Protein AF-W1WKA2-F1 (afdb_monomer_lite)

Secondary structure (DSSP, 8-state):
-EE-TT-HHHHHHHHHHHHH-TT---EE-SSPSP--HHHHHHHHHHHHHHHHHHHT---SEEEE--TT----TTHHHHHHHHTTT-SEEEPP--PPP--TT-HHHHHHHHHHHHIIIIIHHHHHHHHS-----SSSEEEEHHHHHHHHHHTTT-SS-TT-S-TTT--

Foldseek 3Di:
DEDEPPCVPVVVVLVVVCVVDVPRDYFYQPHGDDFAPLSRVLSVVVVQVVVCVVVVHDDFKDAFADPPDDDDPCLVVVCVVCSVPDQKDAAQDADDDDPPVPVVVVVVRVVSCCCRVPVQVVCCVPPVDGQFPRHSMMGGPVLQVVQCVVVVRRNFDSPDPCSRGVD

Organism: NCBI:txid1403943

InterPro domains:
  IPR001173 Glycosyltransferase 2-like [PF13632] (62-167)

Sequence (167 aa):
VGTYPNDPDTQRDVDEVCARFPNVHKVVCARPGPTSKADCLNNVLDAITQFERSANFAFAGFILHDAEDVISPMELRLFNYLVERKDLIQIPVYPFEREWTHFTSMTYIDEFSELHGKDVPVREALAGQVPSAGVGTCFSRRAVTALLADGDGIAFDVQSLTEDYDI

Radius of gyration: 17.16 Å; chains: 1; bounding box: 36×45×46 Å

Structure (mmCIF, N/CA/C/O backbone):
data_AF-W1WKA2-F1
#
_entry.id   AF-W1WKA2-F1
#
loop_
_atom_site.group_PDB
_atom_site.id
_atom_site.type_symbol
_atom_site.label_atom_id
_atom_site.label_alt_id
_atom_site.label_comp_id
_atom_site.label_asym_id
_atom_site.label_entity_id
_atom_site.label_seq_id
_atom_site.pdbx_PDB_ins_code
_atom_site.Cartn_x
_atom_site.Cartn_y
_atom_site.Cartn_z
_atom_site.occupancy
_atom_site.B_iso_or_equiv
_atom_site.auth_seq_id
_atom_site.auth_comp_id
_atom_site.auth_asym_id
_atom_site.auth_atom_id
_atom_site.pdbx_PDB_model_num
ATOM 1 N N . VAL A 1 1 ? 0.358 9.225 0.028 1.00 93.25 1 VAL A N 1
ATOM 2 C CA . VAL A 1 1 ? 1.586 8.806 -0.687 1.00 93.25 1 VAL A CA 1
ATOM 3 C C . VAL A 1 1 ? 2.768 9.006 0.239 1.00 93.25 1 VAL A C 1
ATOM 5 O O . VAL A 1 1 ? 2.964 10.128 0.699 1.00 93.25 1 VAL A O 1
ATOM 8 N N . GLY A 1 2 ? 3.483 7.932 0.576 1.00 94.12 2 GLY A N 1
ATOM 9 C CA . GLY A 1 2 ? 4.690 8.000 1.402 1.00 94.12 2 GLY A CA 1
ATOM 10 C C . GLY A 1 2 ? 5.901 8.437 0.577 1.00 94.12 2 GLY A C 1
ATOM 11 O O . GLY A 1 2 ? 6.033 8.050 -0.578 1.00 94.12 2 GLY A O 1
ATOM 12 N N . THR A 1 3 ? 6.760 9.273 1.152 1.00 94.50 3 THR A N 1
ATOM 13 C CA . THR A 1 3 ? 7.985 9.788 0.518 1.00 94.50 3 THR A CA 1
ATOM 14 C C . THR A 1 3 ? 9.125 9.815 1.527 1.00 94.50 3 THR A C 1
ATOM 16 O O . THR A 1 3 ? 8.883 9.981 2.725 1.00 94.50 3 THR A O 1
ATOM 19 N N . TYR A 1 4 ? 10.369 9.669 1.069 1.00 94.25 4 TYR A N 1
ATOM 20 C CA . TYR A 1 4 ? 11.541 9.767 1.941 1.00 94.25 4 TYR A CA 1
ATOM 21 C C . TYR A 1 4 ? 12.094 11.199 1.990 1.00 94.25 4 TYR A C 1
ATOM 23 O O . TYR A 1 4 ? 12.147 11.877 0.961 1.00 94.25 4 TYR A O 1
ATOM 31 N N . PRO A 1 5 ? 12.574 11.671 3.155 1.00 93.25 5 PRO A N 1
ATOM 32 C CA . PRO A 1 5 ? 13.066 13.039 3.308 1.00 93.25 5 PRO A CA 1
ATOM 33 C C . PRO A 1 5 ? 14.349 13.316 2.507 1.00 93.25 5 PRO A C 1
ATOM 35 O O . PRO A 1 5 ? 14.604 14.461 2.145 1.00 93.25 5 PRO A O 1
ATOM 38 N N . ASN A 1 6 ? 15.147 12.286 2.211 1.00 93.81 6 ASN A N 1
ATOM 39 C CA . ASN A 1 6 ? 16.369 12.366 1.403 1.00 93.81 6 ASN A CA 1
ATOM 40 C C . ASN A 1 6 ? 16.147 12.114 -0.099 1.00 93.81 6 ASN A C 1
ATOM 42 O O . ASN A 1 6 ? 17.129 12.046 -0.834 1.00 93.81 6 ASN A O 1
ATOM 46 N N . ASP A 1 7 ? 14.895 11.993 -0.547 1.00 94.19 7 ASP A N 1
ATOM 47 C CA . ASP A 1 7 ? 14.531 11.892 -1.962 1.00 94.19 7 ASP A CA 1
ATOM 48 C C . ASP A 1 7 ? 13.753 13.150 -2.400 1.00 94.19 7 ASP A C 1
ATOM 50 O O . ASP A 1 7 ? 12.518 13.191 -2.334 1.00 94.19 7 ASP A O 1
ATOM 54 N N . PRO A 1 8 ? 14.461 14.233 -2.773 1.00 94.75 8 PRO A N 1
ATOM 55 C CA . PRO A 1 8 ? 13.827 15.490 -3.160 1.00 94.75 8 PRO A CA 1
ATOM 56 C C . PRO A 1 8 ? 13.108 15.404 -4.511 1.00 94.75 8 PRO A C 1
ATOM 58 O O . PRO A 1 8 ? 12.217 16.215 -4.765 1.00 94.75 8 PRO A O 1
ATOM 61 N N . ASP A 1 9 ? 13.481 14.454 -5.371 1.00 95.81 9 ASP A N 1
ATOM 62 C CA . ASP A 1 9 ? 12.871 14.294 -6.687 1.00 95.81 9 ASP A CA 1
ATOM 63 C C . ASP A 1 9 ? 11.481 13.674 -6.555 1.00 95.81 9 ASP A C 1
ATOM 65 O O . ASP A 1 9 ? 10.507 14.294 -6.982 1.00 95.81 9 ASP A O 1
ATOM 69 N N . THR A 1 10 ? 11.356 12.559 -5.828 1.00 93.88 10 THR A N 1
ATOM 70 C CA . THR A 1 10 ? 10.046 11.956 -5.533 1.00 93.88 10 THR A CA 1
ATOM 71 C C . THR A 1 10 ? 9.143 12.917 -4.760 1.00 93.88 10 THR A C 1
ATOM 73 O O . THR A 1 10 ? 7.944 13.002 -5.019 1.00 93.88 10 THR A O 1
ATOM 76 N N . GLN A 1 11 ? 9.690 13.691 -3.815 1.00 95.81 11 GLN A N 1
ATOM 77 C CA . GLN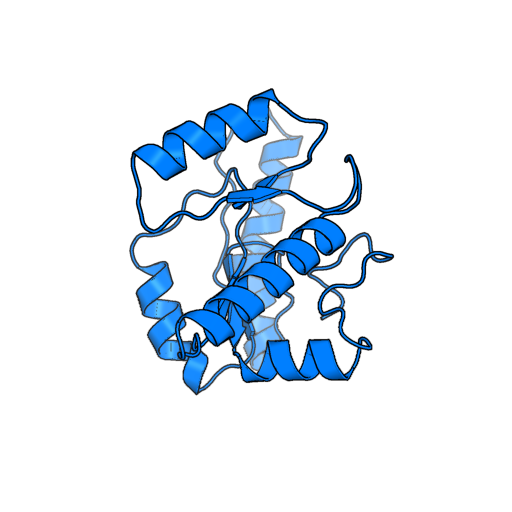 A 1 11 ? 8.889 14.677 -3.085 1.00 95.81 11 GLN A CA 1
ATOM 78 C C . GLN A 1 11 ? 8.295 15.751 -3.997 1.00 95.81 11 GLN A C 1
ATOM 80 O O . GLN A 1 11 ? 7.128 16.099 -3.815 1.00 95.81 11 GLN A O 1
ATOM 85 N N . ARG A 1 12 ? 9.075 16.254 -4.961 1.00 97.00 12 ARG A N 1
ATOM 86 C CA . ARG A 1 12 ? 8.615 17.252 -5.931 1.00 97.00 12 ARG A CA 1
ATOM 87 C C . ARG A 1 12 ? 7.512 16.685 -6.822 1.00 97.00 12 ARG A C 1
ATOM 89 O O . ARG A 1 12 ? 6.489 17.343 -6.987 1.00 97.00 12 ARG A O 1
ATOM 96 N N . ASP A 1 13 ? 7.681 15.465 -7.322 1.00 96.12 13 ASP A N 1
ATOM 97 C CA . ASP A 1 13 ? 6.677 14.816 -8.170 1.00 96.12 13 ASP A CA 1
ATOM 98 C C . ASP A 1 13 ? 5.349 14.632 -7.412 1.00 96.12 13 ASP A C 1
ATOM 100 O O . ASP A 1 13 ? 4.271 14.930 -7.931 1.00 96.12 13 ASP A O 1
ATOM 104 N N . VAL A 1 14 ? 5.407 14.227 -6.137 1.00 96.00 14 VAL A N 1
ATOM 105 C CA . VAL A 1 14 ? 4.204 14.105 -5.297 1.00 96.00 14 VAL A CA 1
ATOM 106 C C . VAL A 1 14 ? 3.587 15.472 -4.973 1.00 96.00 14 VAL A C 1
ATOM 108 O O . VAL A 1 14 ? 2.361 15.581 -4.929 1.00 96.00 14 VAL A O 1
ATOM 111 N N . ASP A 1 15 ? 4.388 16.528 -4.795 1.00 97.00 15 ASP A N 1
ATOM 112 C CA . ASP A 1 15 ? 3.878 17.890 -4.582 1.00 97.00 15 ASP A CA 1
ATOM 113 C C . ASP A 1 15 ? 3.075 18.404 -5.785 1.00 97.00 15 ASP A C 1
ATOM 115 O O . ASP A 1 15 ? 2.008 19.001 -5.608 1.00 97.00 15 ASP A O 1
ATOM 119 N N . GLU A 1 16 ? 3.529 18.123 -7.008 1.00 97.12 16 GLU A N 1
ATOM 120 C CA . GLU A 1 16 ? 2.793 18.459 -8.232 1.00 97.12 16 GLU A CA 1
ATOM 121 C C . GLU A 1 16 ? 1.443 17.728 -8.305 1.00 97.12 16 GLU A C 1
ATOM 123 O O . GLU A 1 16 ? 0.417 18.322 -8.658 1.00 97.12 16 GLU A O 1
ATOM 128 N N . VAL A 1 17 ? 1.413 16.450 -7.913 1.00 95.94 17 VAL A N 1
ATOM 129 C CA . VAL A 1 17 ? 0.176 15.656 -7.848 1.00 95.94 17 VAL A CA 1
ATOM 130 C C . VAL A 1 17 ? -0.775 16.212 -6.785 1.00 95.94 17 VAL A C 1
ATOM 132 O O . VAL A 1 17 ? -1.958 16.398 -7.074 1.00 95.94 17 VAL A O 1
ATOM 135 N N . CYS A 1 18 ? -0.280 16.540 -5.588 1.00 96.62 18 CYS A N 1
ATOM 136 C CA . CYS A 1 18 ? -1.070 17.153 -4.516 1.00 96.62 18 CYS A CA 1
ATOM 137 C C . CYS A 1 18 ? -1.660 18.513 -4.922 1.00 96.62 18 CYS A C 1
ATOM 139 O O . CYS A 1 18 ? -2.797 18.821 -4.565 1.00 96.62 18 CYS A O 1
ATOM 141 N N . ALA A 1 19 ? -0.929 19.318 -5.701 1.00 96.75 19 ALA A N 1
ATOM 142 C CA . ALA A 1 19 ? -1.430 20.596 -6.209 1.00 96.75 19 ALA A CA 1
ATOM 143 C C . ALA A 1 19 ? -2.598 20.425 -7.199 1.00 96.75 19 ALA A C 1
ATOM 145 O O . ALA A 1 19 ? -3.456 21.303 -7.312 1.00 96.75 19 ALA A O 1
ATOM 146 N N . ARG A 1 20 ? -2.644 19.294 -7.913 1.00 97.38 20 ARG A N 1
ATOM 147 C CA . ARG A 1 20 ? -3.687 18.980 -8.898 1.00 97.38 20 ARG A CA 1
ATOM 148 C C . ARG A 1 20 ? -4.879 18.230 -8.300 1.00 97.38 20 ARG A C 1
ATOM 150 O O . ARG A 1 20 ? -6.006 18.441 -8.749 1.00 97.38 20 ARG A O 1
ATOM 157 N N . PHE A 1 21 ? -4.643 17.354 -7.327 1.00 96.56 21 PHE A N 1
ATOM 158 C CA . PHE A 1 21 ? -5.649 16.463 -6.754 1.00 96.56 21 PHE A CA 1
ATOM 159 C C . PHE A 1 21 ? -5.764 16.675 -5.236 1.00 96.56 21 PHE A C 1
ATOM 161 O O . PHE A 1 21 ? -4.927 16.179 -4.482 1.00 96.56 21 PHE A O 1
ATOM 168 N N . PRO A 1 22 ? -6.817 17.364 -4.753 1.00 93.75 22 PRO A N 1
ATOM 169 C CA . PRO A 1 22 ? -6.937 17.747 -3.342 1.00 93.75 22 PRO A CA 1
ATOM 170 C C . PRO A 1 22 ? -7.166 16.562 -2.393 1.00 93.75 22 PRO A C 1
ATOM 172 O O . PRO A 1 22 ? -7.031 16.705 -1.184 1.00 93.75 22 PRO A O 1
ATOM 175 N N . ASN A 1 23 ? -7.535 15.401 -2.934 1.00 92.81 23 ASN A N 1
ATOM 176 C CA . ASN A 1 23 ? -7.708 14.147 -2.207 1.00 92.81 23 ASN A CA 1
ATOM 177 C C . ASN A 1 23 ? -6.407 13.330 -2.089 1.00 92.81 23 ASN A C 1
ATOM 179 O O . ASN A 1 23 ? -6.440 12.212 -1.577 1.00 92.81 23 ASN A O 1
ATOM 183 N N . VAL A 1 24 ? -5.280 13.846 -2.590 1.00 95.12 24 VAL A N 1
ATOM 184 C CA . VAL A 1 24 ? -3.964 13.214 -2.461 1.00 95.12 24 VAL A CA 1
ATOM 185 C C . VAL A 1 24 ? -3.179 13.925 -1.367 1.00 95.12 24 VAL A C 1
ATOM 187 O O . VAL A 1 24 ? -2.952 15.131 -1.425 1.00 95.12 24 VAL A O 1
ATOM 190 N N . HIS A 1 25 ? -2.725 13.156 -0.381 1.00 95.25 25 HIS A N 1
ATOM 191 C CA . HIS A 1 25 ? -1.958 13.662 0.752 1.00 95.25 25 HIS A CA 1
ATOM 192 C C . HIS A 1 25 ? -0.549 13.060 0.748 1.00 95.25 25 HIS A C 1
ATOM 194 O O . HIS A 1 25 ? -0.384 11.831 0.745 1.00 95.25 25 HIS A O 1
ATOM 200 N N . LYS A 1 26 ? 0.468 13.927 0.739 1.00 95.94 26 LYS A N 1
ATOM 201 C CA . LYS A 1 26 ? 1.876 13.545 0.889 1.00 95.94 26 LYS A CA 1
ATOM 202 C C . LYS A 1 26 ? 2.198 13.299 2.361 1.00 95.94 26 LYS A C 1
ATOM 204 O O . LYS A 1 26 ? 1.864 14.120 3.210 1.00 95.94 26 LYS A O 1
ATOM 209 N N . VAL A 1 27 ? 2.884 12.198 2.643 1.00 96.50 27 VAL A N 1
ATOM 210 C CA . VAL A 1 27 ? 3.434 11.866 3.960 1.00 96.50 27 VAL A CA 1
ATOM 211 C C . VAL A 1 27 ? 4.943 11.737 3.799 1.00 96.50 27 VAL A C 1
ATOM 213 O O . VAL A 1 27 ? 5.415 10.958 2.972 1.00 96.50 27 VAL A O 1
ATOM 216 N N . VAL A 1 28 ? 5.703 12.529 4.550 1.00 95.06 28 VAL A N 1
ATOM 217 C CA . VAL A 1 28 ? 7.167 12.424 4.583 1.00 95.06 28 VAL A CA 1
ATOM 218 C C . VAL A 1 28 ? 7.536 11.506 5.741 1.00 95.06 28 VAL A C 1
ATOM 220 O O . VAL A 1 28 ? 7.158 11.775 6.879 1.00 95.06 28 VAL A O 1
ATOM 223 N N . CYS A 1 29 ? 8.243 10.418 5.446 1.00 93.50 29 CYS A N 1
ATOM 224 C CA . CYS A 1 29 ? 8.654 9.438 6.446 1.00 93.50 29 CYS A CA 1
ATOM 225 C C . CYS A 1 29 ? 9.636 10.057 7.448 1.00 93.50 29 CYS A C 1
ATOM 227 O O . CYS A 1 29 ? 10.432 10.934 7.104 1.00 93.50 29 CYS A O 1
ATOM 229 N N . ALA A 1 30 ? 9.623 9.561 8.685 1.00 91.12 30 ALA A N 1
ATOM 230 C CA . ALA A 1 30 ? 10.457 10.100 9.759 1.00 91.12 30 ALA A CA 1
ATOM 231 C C . ALA A 1 30 ? 11.971 9.923 9.528 1.00 91.12 30 ALA A C 1
ATOM 233 O O . ALA A 1 30 ? 12.772 10.722 10.017 1.00 91.12 30 ALA A O 1
ATOM 234 N N . ARG A 1 31 ? 12.379 8.870 8.809 1.00 88.38 31 ARG A N 1
ATOM 235 C CA . ARG A 1 31 ? 13.787 8.510 8.578 1.00 88.38 31 ARG A CA 1
ATOM 236 C C . ARG A 1 31 ? 14.169 8.675 7.105 1.00 88.38 31 ARG A C 1
ATOM 238 O O . ARG A 1 31 ? 13.327 8.430 6.241 1.00 88.38 31 ARG A O 1
ATOM 245 N N . PRO A 1 32 ? 15.425 9.055 6.798 1.00 87.56 32 PRO A N 1
ATOM 246 C CA . PRO A 1 32 ? 15.929 8.987 5.433 1.00 87.56 32 PRO A CA 1
ATOM 247 C C . PRO A 1 32 ? 15.917 7.535 4.944 1.00 87.56 32 PRO A C 1
ATOM 249 O O . PRO A 1 32 ? 16.316 6.629 5.674 1.00 87.56 32 PRO A O 1
ATOM 252 N N . GLY A 1 33 ? 15.441 7.336 3.719 1.00 84.38 33 GLY A N 1
ATOM 253 C CA . GLY A 1 33 ? 15.428 6.048 3.048 1.00 84.38 33 GLY A CA 1
ATOM 254 C C . GLY A 1 33 ? 16.794 5.666 2.451 1.00 84.38 33 GLY A C 1
ATOM 255 O O . GLY A 1 33 ? 17.713 6.488 2.414 1.00 84.38 33 GLY A O 1
ATOM 256 N N . PRO A 1 34 ? 16.929 4.440 1.925 1.00 79.31 34 PRO A N 1
ATOM 257 C CA . PRO A 1 34 ? 15.907 3.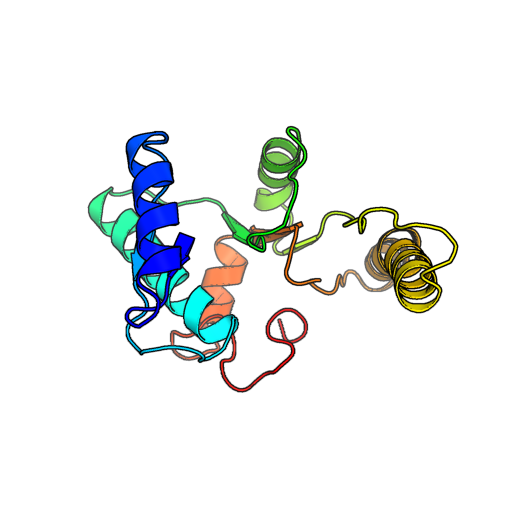397 1.963 1.00 79.31 34 PRO A CA 1
ATOM 258 C C . PRO A 1 34 ? 15.746 2.826 3.382 1.00 79.31 34 PRO A C 1
ATOM 260 O O . PRO A 1 34 ? 16.736 2.557 4.061 1.00 79.31 34 PRO A O 1
ATOM 263 N N . THR A 1 35 ? 14.496 2.663 3.830 1.00 81.81 35 THR A N 1
ATOM 264 C CA . THR A 1 35 ? 14.150 1.840 5.000 1.00 81.81 35 THR A CA 1
ATOM 265 C C . THR A 1 35 ? 13.512 0.537 4.505 1.00 81.81 35 THR A C 1
ATOM 267 O O . THR A 1 35 ? 14.180 -0.209 3.793 1.00 81.81 35 THR A O 1
ATOM 270 N N . SER A 1 36 ? 12.248 0.261 4.819 1.00 85.06 36 SER A N 1
ATOM 271 C CA . SER A 1 36 ? 11.462 -0.836 4.239 1.00 85.06 36 SER A CA 1
ATOM 272 C C . SER A 1 36 ? 10.090 -0.324 3.804 1.00 85.06 36 SER A C 1
ATOM 274 O O . SER A 1 36 ? 9.648 0.743 4.248 1.00 85.06 36 SER A O 1
ATOM 276 N N . LYS A 1 37 ? 9.404 -1.072 2.933 1.00 84.19 37 LYS A N 1
ATOM 277 C CA . LYS A 1 37 ? 8.035 -0.735 2.526 1.00 84.19 37 LYS A CA 1
ATOM 278 C C . LYS A 1 37 ? 7.109 -0.759 3.747 1.00 84.19 37 LYS A C 1
ATOM 280 O O . LYS A 1 37 ? 6.393 0.220 3.949 1.00 84.19 37 LYS A O 1
ATOM 285 N N . ALA A 1 38 ? 7.249 -1.734 4.646 1.00 85.75 38 ALA A N 1
ATOM 286 C CA . ALA A 1 38 ? 6.585 -1.738 5.952 1.00 85.75 38 ALA A CA 1
ATOM 287 C C . ALA A 1 38 ? 6.792 -0.446 6.770 1.00 85.75 38 ALA A C 1
ATOM 289 O O . ALA A 1 38 ? 5.829 0.120 7.288 1.00 85.75 38 ALA A O 1
ATOM 290 N N . ASP A 1 39 ? 8.022 0.070 6.888 1.00 87.19 39 ASP A N 1
ATOM 291 C CA . ASP A 1 39 ? 8.288 1.323 7.616 1.00 87.19 39 ASP A CA 1
ATOM 292 C C . ASP A 1 39 ? 7.556 2.512 6.977 1.00 87.19 39 ASP A C 1
ATOM 294 O O . ASP A 1 39 ? 6.906 3.297 7.673 1.00 87.19 39 ASP A O 1
ATOM 298 N N . CYS A 1 40 ? 7.601 2.614 5.647 1.00 90.31 40 CYS A N 1
ATOM 299 C CA . CYS A 1 40 ? 6.868 3.629 4.895 1.00 90.31 40 CYS A CA 1
ATOM 300 C C . CYS A 1 40 ? 5.348 3.521 5.126 1.00 90.31 40 CYS A C 1
ATOM 302 O O . CYS A 1 40 ? 4.695 4.519 5.446 1.00 90.31 40 CYS A O 1
ATOM 304 N N . LEU A 1 41 ? 4.787 2.309 5.044 1.00 91.06 41 LEU A N 1
ATOM 305 C CA . LEU A 1 41 ? 3.363 2.043 5.264 1.00 91.06 41 LEU A CA 1
ATOM 306 C C . LEU A 1 41 ? 2.920 2.398 6.687 1.00 91.06 41 LEU A C 1
ATOM 308 O O . LEU A 1 41 ? 1.867 3.012 6.853 1.00 91.06 41 LEU A O 1
ATOM 312 N N . ASN A 1 42 ? 3.732 2.107 7.705 1.00 91.62 42 ASN A N 1
ATOM 313 C CA . ASN A 1 42 ? 3.435 2.494 9.086 1.00 91.62 42 ASN A CA 1
ATOM 314 C C . ASN A 1 42 ? 3.408 4.024 9.270 1.00 91.62 42 ASN A C 1
ATOM 316 O O . ASN A 1 42 ? 2.518 4.538 9.945 1.00 91.62 42 ASN A O 1
ATOM 320 N N . ASN A 1 43 ? 4.320 4.770 8.629 1.00 93.75 43 ASN A N 1
ATOM 321 C CA . ASN A 1 43 ? 4.291 6.243 8.650 1.00 93.75 43 ASN A CA 1
ATOM 322 C C . ASN A 1 43 ? 3.014 6.786 7.981 1.00 93.75 43 ASN A C 1
ATOM 324 O O . ASN A 1 43 ? 2.395 7.729 8.475 1.00 93.75 43 ASN A O 1
ATOM 328 N N . VAL A 1 44 ? 2.600 6.186 6.860 1.00 94.25 44 VAL A N 1
ATOM 329 C CA . VAL A 1 44 ? 1.352 6.551 6.174 1.00 94.25 44 VAL A CA 1
ATOM 330 C C . VAL A 1 44 ? 0.134 6.220 7.036 1.00 94.25 44 VAL A C 1
ATOM 332 O O . VAL A 1 44 ? -0.775 7.043 7.138 1.00 94.25 44 VAL A O 1
ATOM 335 N N . LEU A 1 45 ? 0.116 5.054 7.681 1.00 93.88 45 LEU A N 1
ATOM 336 C CA . LEU A 1 45 ? -0.978 4.639 8.549 1.00 93.88 45 LEU A CA 1
ATOM 337 C C . LEU A 1 45 ? -1.124 5.572 9.757 1.00 93.88 45 LEU A C 1
ATOM 339 O O . LEU A 1 45 ? -2.236 6.011 10.050 1.00 93.88 45 LEU A O 1
ATOM 343 N N . ASP A 1 46 ? -0.020 5.945 10.408 1.00 93.81 46 ASP A N 1
ATOM 344 C CA . ASP A 1 46 ? -0.039 6.924 11.498 1.00 93.81 46 ASP A CA 1
ATOM 345 C C . ASP A 1 46 ? -0.622 8.266 11.023 1.00 93.81 46 ASP A C 1
ATOM 347 O O . ASP A 1 46 ? -1.575 8.775 11.619 1.00 93.81 46 ASP A O 1
ATOM 351 N N . ALA A 1 47 ? -0.170 8.779 9.874 1.00 95.31 47 ALA A N 1
ATOM 352 C CA . ALA A 1 47 ? -0.720 10.000 9.283 1.00 95.31 47 ALA A CA 1
ATOM 353 C C . ALA A 1 47 ? -2.231 9.900 8.992 1.00 95.31 47 ALA A C 1
ATOM 355 O O . ALA A 1 47 ? -2.970 10.856 9.245 1.00 95.31 47 ALA A O 1
ATOM 356 N N . ILE A 1 48 ? -2.716 8.745 8.516 1.00 95.06 48 ILE A N 1
ATOM 357 C CA . ILE A 1 48 ? -4.154 8.502 8.326 1.00 95.06 48 ILE A CA 1
ATOM 358 C C . ILE A 1 48 ? -4.890 8.582 9.668 1.00 95.06 48 ILE A C 1
ATOM 360 O O . ILE A 1 48 ? -5.888 9.295 9.772 1.00 95.06 48 ILE A O 1
ATOM 364 N N . THR A 1 49 ? -4.395 7.921 10.718 1.00 92.62 49 THR A N 1
ATOM 365 C CA . THR A 1 49 ? -5.060 7.952 12.033 1.00 92.62 49 THR A CA 1
ATOM 366 C C . THR A 1 49 ? -5.065 9.347 12.666 1.00 92.62 49 THR A C 1
ATOM 368 O O . THR A 1 49 ? -6.039 9.733 13.317 1.00 92.62 49 THR A O 1
ATOM 371 N N . GLN A 1 50 ? -4.015 10.146 12.455 1.00 94.19 50 GLN A N 1
ATOM 372 C CA . GLN A 1 50 ? -3.977 11.545 12.885 1.00 94.19 50 GLN A CA 1
ATOM 373 C C . GLN A 1 50 ? -5.004 12.393 12.124 1.00 94.19 50 GLN A C 1
ATOM 375 O O . GLN A 1 50 ? -5.718 13.202 12.729 1.00 94.19 50 GLN A O 1
ATOM 380 N N . PHE A 1 51 ? -5.127 12.177 10.812 1.00 94.88 51 PHE A N 1
ATOM 381 C CA . PHE A 1 51 ? -6.125 12.852 9.991 1.00 94.88 51 PHE A CA 1
ATOM 382 C C . PHE A 1 51 ? -7.546 12.537 10.466 1.00 94.88 51 PHE A C 1
ATOM 384 O O . PHE A 1 51 ? -8.320 13.457 10.717 1.00 94.88 51 PHE A O 1
ATOM 391 N N . GLU A 1 52 ? -7.865 11.269 10.707 1.00 95.06 52 GLU A N 1
ATOM 392 C CA . GLU A 1 52 ? -9.165 10.844 11.238 1.00 95.06 52 GLU A CA 1
ATOM 393 C C . GLU A 1 52 ? -9.530 11.525 12.560 1.00 95.06 52 GLU A C 1
ATOM 395 O O . GLU A 1 52 ? -10.653 12.007 12.727 1.00 95.06 52 GLU A O 1
ATOM 400 N N . ARG A 1 53 ? -8.569 11.631 13.490 1.00 94.62 53 ARG A N 1
ATOM 401 C CA . ARG A 1 53 ? -8.767 12.328 14.773 1.00 94.62 53 ARG A CA 1
ATOM 402 C C . ARG A 1 53 ? -9.067 13.811 14.578 1.00 94.62 53 ARG A C 1
ATOM 404 O O . ARG A 1 53 ? -9.947 14.344 15.247 1.00 94.62 53 ARG A O 1
ATOM 411 N N . SER A 1 54 ? -8.341 14.477 13.681 1.00 94.81 54 SER A N 1
ATOM 412 C CA . SER A 1 54 ? -8.519 15.914 13.424 1.00 94.81 54 SER A CA 1
ATOM 413 C C . SER A 1 54 ? -9.800 16.233 12.648 1.00 94.81 54 SER A C 1
ATOM 415 O O . SER A 1 54 ? -10.451 17.239 12.924 1.00 94.81 54 SER A O 1
ATOM 417 N N . ALA A 1 55 ? -10.192 15.363 11.718 1.00 93.81 55 ALA A N 1
ATOM 418 C CA . ALA A 1 55 ? -11.386 15.516 10.897 1.00 93.81 55 ALA A CA 1
ATOM 419 C C . ALA A 1 55 ? -12.652 14.904 11.533 1.00 93.81 55 ALA A C 1
ATOM 421 O O . ALA A 1 55 ? -13.747 15.075 11.000 1.00 93.81 55 ALA A O 1
ATOM 422 N N . ASN A 1 56 ? -12.515 14.223 12.677 1.00 95.00 56 ASN A N 1
ATOM 423 C CA . ASN A 1 56 ? -13.589 13.584 13.439 1.00 95.00 56 ASN A CA 1
ATOM 424 C C . ASN A 1 56 ? -14.443 12.606 12.607 1.00 95.00 56 ASN A C 1
ATOM 426 O O . ASN A 1 56 ? -15.675 12.622 12.661 1.00 95.00 56 ASN A O 1
ATOM 430 N N . PHE A 1 57 ? -13.784 11.748 11.828 1.00 94.62 57 PHE A N 1
ATOM 431 C CA . PHE A 1 57 ? -14.428 10.645 11.117 1.00 94.62 57 PHE A CA 1
ATOM 432 C C . PHE A 1 57 ? -13.485 9.442 11.015 1.00 94.62 57 PHE A C 1
ATOM 434 O O . PHE A 1 57 ? -12.300 9.547 11.313 1.00 94.62 57 PHE A O 1
ATOM 441 N N . ALA A 1 58 ? -14.020 8.293 10.607 1.00 94.19 58 ALA A N 1
ATOM 442 C CA . ALA A 1 58 ? -13.274 7.048 10.483 1.00 94.19 58 ALA A CA 1
ATOM 443 C C . ALA A 1 58 ? -13.450 6.444 9.084 1.00 94.19 58 ALA A C 1
ATOM 445 O O . ALA A 1 58 ? -14.576 6.315 8.600 1.00 94.19 58 ALA A O 1
ATOM 446 N N . PHE A 1 59 ? -12.350 6.031 8.456 1.00 95.62 59 PHE A N 1
ATOM 447 C CA . PHE A 1 59 ? -12.350 5.239 7.231 1.00 95.62 59 PHE A CA 1
ATOM 448 C C . PHE A 1 59 ? -12.798 3.798 7.509 1.00 95.62 59 PHE A C 1
ATOM 450 O O . PHE A 1 59 ? -12.469 3.209 8.543 1.00 95.62 59 PHE A O 1
ATOM 457 N N . ALA A 1 60 ? -13.550 3.219 6.569 1.00 94.81 60 ALA A N 1
ATOM 458 C CA . ALA A 1 60 ? -14.063 1.850 6.671 1.00 94.81 60 ALA A CA 1
ATOM 459 C C . ALA A 1 60 ? -12.995 0.780 6.373 1.00 94.81 60 ALA A C 1
ATOM 461 O O . ALA A 1 60 ? -13.062 -0.331 6.905 1.00 94.81 60 ALA A O 1
ATOM 462 N N . GLY A 1 61 ? -12.002 1.122 5.552 1.00 94.25 61 GLY A N 1
ATOM 463 C CA . GLY A 1 61 ? -10.912 0.238 5.166 1.00 94.25 61 GLY A CA 1
ATOM 464 C C . GLY A 1 61 ? -9.726 0.996 4.586 1.00 94.25 61 GLY A C 1
ATOM 465 O O . GLY A 1 61 ? -9.802 2.200 4.334 1.00 94.25 61 GLY A O 1
ATOM 466 N N . PHE A 1 62 ? -8.642 0.260 4.393 1.00 94.88 62 PHE A N 1
ATOM 467 C CA . PHE A 1 62 ? -7.331 0.736 3.974 1.00 94.88 62 PHE A CA 1
ATOM 468 C C . PHE A 1 62 ? -6.916 -0.070 2.749 1.00 94.88 62 PHE A C 1
ATOM 470 O O . PHE A 1 62 ? -7.077 -1.287 2.750 1.00 94.88 62 PHE A O 1
ATOM 477 N N . ILE A 1 63 ? -6.442 0.593 1.698 1.00 94.44 63 ILE A N 1
ATOM 478 C CA . ILE A 1 63 ? -6.078 -0.049 0.429 1.00 94.44 63 ILE A CA 1
ATOM 479 C C . ILE A 1 63 ? -4.605 0.231 0.161 1.00 94.44 63 ILE A C 1
ATOM 481 O O . ILE A 1 63 ? -4.166 1.372 0.323 1.00 94.44 63 ILE A O 1
ATOM 485 N N . LEU A 1 64 ? -3.870 -0.804 -0.233 1.00 92.19 64 LEU A N 1
ATOM 486 C CA . LEU A 1 64 ? -2.448 -0.743 -0.539 1.00 92.19 64 LEU A CA 1
ATOM 487 C C . LEU A 1 64 ? -2.235 -0.884 -2.044 1.00 92.19 64 LEU A C 1
ATOM 489 O O . LEU A 1 64 ? -2.803 -1.781 -2.671 1.00 92.19 64 LEU A O 1
ATOM 493 N N . HIS A 1 65 ? -1.404 0.009 -2.574 1.00 92.44 65 HIS A N 1
ATOM 494 C CA . HIS A 1 65 ? -0.955 0.049 -3.962 1.00 92.44 65 HIS A CA 1
ATOM 495 C C . HIS A 1 65 ? 0.481 0.541 -4.017 1.00 92.44 65 HIS A C 1
ATOM 497 O O . HIS A 1 65 ? 0.855 1.444 -3.257 1.00 92.44 65 HIS A O 1
ATOM 503 N N . ASP A 1 66 ? 1.238 -0.024 -4.946 1.00 89.94 66 ASP A N 1
ATOM 504 C CA . ASP A 1 66 ? 2.559 0.451 -5.313 1.00 89.94 66 ASP A CA 1
ATOM 505 C C . ASP A 1 66 ? 2.445 1.628 -6.294 1.00 89.94 66 ASP A C 1
ATOM 507 O O . ASP A 1 66 ? 1.383 1.942 -6.841 1.00 89.94 66 ASP A O 1
ATOM 511 N N . ALA A 1 67 ? 3.543 2.365 -6.466 1.00 88.12 67 ALA A N 1
ATOM 512 C CA . ALA A 1 67 ? 3.534 3.614 -7.227 1.00 88.12 67 ALA A CA 1
ATOM 513 C C . ALA A 1 67 ? 3.344 3.388 -8.738 1.00 88.12 67 ALA A C 1
ATOM 515 O O . ALA A 1 67 ? 2.880 4.282 -9.447 1.00 88.12 67 ALA A O 1
ATOM 516 N N . GLU A 1 68 ? 3.714 2.207 -9.226 1.00 88.06 68 GLU A N 1
ATOM 517 C CA . GLU A 1 68 ? 3.599 1.773 -10.615 1.00 88.06 68 GLU A CA 1
ATOM 518 C C . GLU A 1 68 ? 2.237 1.161 -10.979 1.00 88.06 68 GLU A C 1
ATOM 520 O O . GLU A 1 68 ? 1.987 0.905 -12.163 1.00 88.06 68 GLU A O 1
ATOM 525 N N . ASP A 1 69 ? 1.356 0.931 -10.002 1.00 91.00 69 ASP A N 1
ATOM 526 C CA . ASP A 1 69 ? 0.096 0.232 -10.232 1.00 91.00 69 ASP A CA 1
ATOM 527 C C . ASP A 1 69 ? -0.870 1.034 -11.109 1.00 91.00 69 ASP A C 1
ATOM 529 O O . ASP A 1 69 ? -1.087 2.241 -10.952 1.00 91.00 69 ASP A O 1
ATOM 533 N N . VAL A 1 70 ? -1.536 0.322 -12.019 1.00 91.50 70 VAL A N 1
ATOM 534 C CA . VAL A 1 70 ? -2.635 0.867 -12.818 1.00 91.50 70 VAL A CA 1
ATOM 535 C C . VAL A 1 70 ? -3.948 0.299 -12.310 1.00 91.50 70 VAL A C 1
ATOM 537 O O . VAL A 1 70 ? -4.273 -0.873 -12.493 1.00 91.50 70 VAL A O 1
ATOM 540 N N . ILE A 1 71 ? -4.725 1.174 -11.682 1.00 93.12 71 ILE A N 1
ATOM 541 C CA . ILE A 1 71 ? -5.891 0.782 -10.899 1.00 93.12 71 ILE A CA 1
ATOM 542 C C . ILE A 1 71 ? -7.150 0.719 -11.770 1.00 93.12 71 ILE A C 1
ATOM 544 O O . ILE A 1 71 ? -7.466 1.637 -12.534 1.00 93.12 71 ILE A O 1
ATOM 548 N N . SER A 1 72 ? -7.928 -0.352 -11.605 1.00 92.88 72 SER A N 1
ATOM 549 C CA . SER A 1 72 ? -9.247 -0.471 -12.229 1.00 92.88 72 SER A CA 1
ATOM 550 C C . SER A 1 72 ? -10.224 0.575 -11.670 1.00 92.88 72 SER A C 1
ATOM 552 O O . SER A 1 72 ? -10.403 0.655 -10.453 1.00 92.88 72 SER A O 1
ATOM 554 N N . PRO A 1 73 ? -10.992 1.296 -12.512 1.00 93.50 73 PRO A N 1
ATOM 555 C CA . PRO A 1 73 ? -12.003 2.250 -12.041 1.00 93.50 73 PRO A CA 1
ATOM 556 C C . PRO A 1 73 ? -13.103 1.637 -11.156 1.00 93.50 73 PRO A C 1
ATOM 558 O O . PRO A 1 73 ? -13.840 2.362 -10.485 1.00 93.50 73 PRO A O 1
ATOM 561 N N . MET A 1 74 ? -13.266 0.310 -11.183 1.00 94.81 74 MET A N 1
ATOM 562 C CA . MET A 1 74 ? -14.262 -0.409 -10.382 1.00 94.81 74 MET A CA 1
ATOM 563 C C . MET A 1 74 ? -13.741 -0.877 -9.023 1.00 94.81 74 MET A C 1
ATOM 565 O O . MET A 1 74 ? -14.549 -1.289 -8.190 1.00 94.81 74 MET A O 1
ATOM 569 N N . GLU A 1 75 ? -12.434 -0.799 -8.784 1.00 95.00 75 GLU A N 1
ATOM 570 C CA . GLU A 1 75 ? -11.790 -1.345 -7.592 1.00 95.00 75 GLU A CA 1
ATOM 571 C C . GLU A 1 75 ? -12.418 -0.813 -6.297 1.00 95.00 75 GLU A C 1
ATOM 573 O O . GLU A 1 75 ? -12.919 -1.586 -5.481 1.00 95.00 75 GLU A O 1
ATOM 578 N N . LEU A 1 76 ? -12.482 0.513 -6.142 1.00 94.38 76 LEU A N 1
ATOM 579 C CA . LEU A 1 76 ? -13.028 1.138 -4.933 1.00 94.38 76 LEU A CA 1
ATOM 580 C C . LEU A 1 76 ? -14.477 0.715 -4.656 1.00 94.38 76 LEU A C 1
ATOM 582 O O . LEU A 1 76 ? -14.872 0.566 -3.500 1.00 94.38 76 LEU A O 1
ATOM 586 N N . ARG A 1 77 ? -15.281 0.484 -5.705 1.00 95.75 77 ARG A N 1
ATOM 587 C CA . ARG A 1 77 ? -16.665 0.007 -5.552 1.00 95.75 77 ARG A CA 1
ATOM 588 C C . ARG A 1 77 ? -16.708 -1.428 -5.042 1.00 95.75 77 ARG A C 1
ATOM 590 O O . ARG A 1 77 ? -17.554 -1.741 -4.207 1.00 95.75 77 ARG A O 1
ATOM 597 N N . LEU A 1 78 ? -15.816 -2.281 -5.545 1.00 95.44 78 LEU A N 1
ATOM 598 C CA . LEU A 1 78 ? -15.707 -3.670 -5.115 1.00 95.44 78 LEU A CA 1
ATOM 599 C C . LEU A 1 78 ? -15.267 -3.754 -3.652 1.00 95.44 78 LEU A C 1
ATOM 601 O O . LEU A 1 78 ? -15.926 -4.430 -2.862 1.00 95.44 78 LEU A O 1
ATOM 605 N N . PHE A 1 79 ? -14.223 -3.015 -3.271 1.00 96.31 79 PHE A N 1
ATOM 606 C CA . PHE A 1 79 ? -13.773 -2.969 -1.882 1.00 96.31 79 PHE A CA 1
ATOM 607 C C . PHE A 1 79 ? -14.862 -2.446 -0.952 1.00 96.31 79 PHE A C 1
ATOM 609 O O . PHE A 1 79 ? -15.187 -3.111 0.028 1.00 96.31 79 PHE A O 1
ATOM 616 N N . ASN A 1 80 ? -15.519 -1.337 -1.299 1.00 95.50 80 ASN A N 1
ATOM 617 C CA . ASN A 1 80 ? -16.618 -0.802 -0.496 1.00 95.50 80 ASN A CA 1
ATOM 618 C C . ASN A 1 80 ? -17.777 -1.805 -0.321 1.00 95.50 80 ASN A C 1
ATOM 620 O O . ASN A 1 80 ? -18.403 -1.848 0.732 1.00 95.50 80 ASN A O 1
ATOM 624 N N . TYR A 1 81 ? -18.060 -2.639 -1.327 1.00 96.06 81 TYR A N 1
ATOM 625 C CA . TYR A 1 81 ? -19.091 -3.681 -1.245 1.00 96.06 81 TYR A CA 1
ATOM 626 C C . TYR A 1 81 ? -18.702 -4.873 -0.345 1.00 96.06 81 TYR A C 1
ATOM 628 O O . TYR A 1 81 ? -19.573 -5.580 0.179 1.00 96.06 81 TYR A O 1
ATOM 636 N N . LEU A 1 82 ? -17.406 -5.145 -0.186 1.00 95.50 82 LEU A N 1
ATOM 637 C CA . LEU A 1 82 ? -16.899 -6.326 0.518 1.00 95.50 82 LEU A CA 1
ATOM 638 C C . LEU A 1 82 ? -16.393 -6.027 1.935 1.00 95.50 82 LEU A C 1
ATOM 640 O O . LEU A 1 82 ? -16.543 -6.891 2.797 1.00 95.50 82 LEU A O 1
ATOM 644 N N . VAL A 1 83 ? -15.861 -4.829 2.198 1.00 95.56 83 VAL A N 1
ATOM 645 C CA . VAL A 1 83 ? -15.129 -4.476 3.435 1.00 95.56 83 VAL A CA 1
ATOM 646 C C . VAL A 1 83 ? -15.954 -4.649 4.715 1.00 95.56 83 VAL A C 1
ATOM 648 O O . VAL A 1 83 ? -15.431 -4.986 5.778 1.00 95.56 83 VAL A O 1
ATOM 651 N N . GLU A 1 84 ? -17.278 -4.505 4.628 1.00 92.94 84 GLU A N 1
ATOM 652 C CA . GLU A 1 84 ? -18.157 -4.755 5.772 1.00 92.94 84 GLU A CA 1
ATOM 653 C C . GLU A 1 84 ? -18.140 -6.228 6.205 1.00 92.94 84 GLU A C 1
ATOM 655 O O . GLU A 1 84 ? -18.221 -6.513 7.400 1.00 92.94 84 GLU A O 1
ATOM 660 N N . ARG A 1 85 ? -17.992 -7.153 5.246 1.00 93.81 85 ARG A N 1
ATOM 661 C CA . ARG A 1 85 ? -18.120 -8.611 5.427 1.00 93.81 85 ARG A CA 1
ATOM 662 C C . ARG A 1 85 ? -16.788 -9.362 5.424 1.00 93.81 85 ARG A C 1
ATOM 664 O O . ARG A 1 85 ? -16.759 -10.513 5.848 1.00 93.81 85 ARG A O 1
ATOM 671 N N . LYS A 1 86 ? -15.724 -8.758 4.896 1.00 92.25 86 LYS A N 1
ATOM 672 C CA . LYS A 1 86 ? -14.402 -9.370 4.727 1.00 92.25 86 LYS A CA 1
ATOM 673 C C . LYS A 1 86 ? -13.342 -8.461 5.342 1.00 92.25 86 LYS A C 1
ATOM 675 O O . LYS A 1 86 ? -13.363 -7.255 5.114 1.00 92.25 86 LYS A O 1
ATOM 680 N N . ASP A 1 87 ? -12.451 -9.046 6.135 1.00 91.62 87 ASP A N 1
ATOM 681 C CA . ASP A 1 87 ? -11.373 -8.321 6.817 1.00 91.62 87 ASP A CA 1
ATOM 682 C C . ASP A 1 87 ? -10.133 -8.121 5.944 1.00 91.62 87 ASP A C 1
ATOM 684 O O . ASP A 1 87 ? -9.471 -7.094 6.070 1.00 91.62 87 ASP A O 1
ATOM 688 N N . LEU A 1 88 ? -9.896 -9.047 5.015 1.00 91.62 88 LEU A N 1
ATOM 689 C CA . LEU A 1 88 ? -8.875 -8.971 3.979 1.00 91.62 88 LEU A CA 1
ATOM 690 C C . LEU A 1 88 ? -9.530 -9.244 2.623 1.00 91.62 88 LEU A C 1
ATOM 692 O O . LEU A 1 88 ? -10.285 -10.210 2.474 1.00 91.62 88 LEU A O 1
ATOM 696 N N . ILE A 1 89 ? -9.268 -8.384 1.644 1.00 92.94 89 ILE A N 1
ATOM 697 C CA . ILE A 1 89 ? -9.757 -8.521 0.273 1.00 92.94 89 ILE A CA 1
ATOM 698 C C . ILE A 1 89 ? -8.569 -8.334 -0.664 1.00 92.94 89 ILE A C 1
ATOM 700 O O . ILE A 1 89 ? -8.055 -7.228 -0.795 1.00 92.94 89 ILE A O 1
ATOM 704 N N . GLN A 1 90 ? -8.179 -9.401 -1.349 1.00 92.44 90 GLN A N 1
ATOM 705 C CA . GLN A 1 90 ? -7.194 -9.359 -2.425 1.00 92.44 90 GLN A CA 1
ATOM 706 C C . GLN A 1 90 ? -7.932 -9.417 -3.761 1.00 92.44 90 GLN A C 1
ATOM 708 O O . GLN A 1 90 ? -8.695 -10.356 -4.002 1.00 92.44 90 GLN A O 1
ATOM 713 N N . ILE A 1 91 ? -7.706 -8.443 -4.640 1.00 92.00 91 ILE A N 1
ATOM 714 C CA . ILE A 1 91 ? -8.148 -8.566 -6.036 1.00 92.00 91 ILE A CA 1
ATOM 715 C C . ILE A 1 91 ? -7.070 -9.267 -6.874 1.00 92.00 91 ILE A C 1
ATOM 717 O O . ILE A 1 91 ? -5.891 -9.232 -6.509 1.00 92.00 91 ILE A O 1
ATOM 721 N N . PRO A 1 92 ? -7.434 -9.898 -8.002 1.00 89.44 92 PRO A N 1
ATOM 722 C CA . PRO A 1 92 ? -6.450 -10.384 -8.960 1.00 89.44 92 PRO A CA 1
ATOM 723 C C . PRO A 1 92 ? -5.601 -9.229 -9.494 1.00 89.44 92 PRO A C 1
ATOM 725 O O . PRO A 1 92 ? -6.143 -8.209 -9.924 1.00 89.44 92 PRO A O 1
ATOM 728 N N . VAL A 1 93 ? -4.286 -9.417 -9.486 1.00 88.56 93 VAL A N 1
ATOM 729 C CA . VAL A 1 93 ? -3.308 -8.463 -10.010 1.00 88.56 93 VAL A CA 1
ATOM 730 C C . VAL A 1 93 ? -2.686 -9.092 -11.253 1.00 88.56 93 VAL A C 1
ATOM 732 O O . VAL A 1 93 ? -2.420 -10.293 -11.275 1.00 88.56 93 VAL A O 1
ATOM 735 N N . TYR A 1 94 ? -2.504 -8.298 -12.306 1.00 87.44 94 TYR A N 1
ATOM 736 C CA . TYR A 1 94 ? -1.982 -8.771 -13.587 1.00 87.44 94 TYR A CA 1
ATOM 737 C C . TYR A 1 94 ? -0.772 -7.930 -13.987 1.00 87.44 94 TYR A C 1
ATOM 739 O O . TYR A 1 94 ? -0.924 -6.715 -14.148 1.00 87.44 94 TYR A O 1
ATOM 747 N N . PRO A 1 95 ? 0.412 -8.534 -14.177 1.00 87.12 95 PRO A N 1
ATOM 748 C CA . PRO A 1 95 ? 1.570 -7.794 -14.645 1.00 87.12 95 PRO A CA 1
ATOM 749 C C . PRO A 1 95 ? 1.404 -7.426 -16.126 1.00 87.12 95 PRO A C 1
ATOM 751 O O . PRO A 1 95 ? 0.759 -8.139 -16.899 1.00 87.12 95 PRO A O 1
ATOM 754 N N . PHE A 1 96 ? 1.998 -6.307 -16.540 1.00 87.50 96 PHE A N 1
ATOM 755 C CA . PHE A 1 96 ? 1.934 -5.863 -17.932 1.00 87.50 96 PHE A CA 1
ATOM 756 C C . PHE A 1 96 ? 2.748 -6.757 -18.866 1.00 87.50 96 PHE A C 1
ATOM 758 O O . PHE A 1 96 ? 3.901 -7.084 -18.579 1.00 87.50 96 PHE A O 1
ATOM 765 N N . GLU A 1 97 ? 2.172 -7.071 -20.030 1.00 86.50 97 GLU A N 1
ATOM 766 C CA . GLU A 1 97 ? 2.847 -7.840 -21.074 1.00 86.50 97 GLU A CA 1
ATOM 767 C C . GLU A 1 97 ? 4.128 -7.137 -21.550 1.00 86.50 97 GLU A C 1
ATOM 769 O O . GLU A 1 97 ? 4.197 -5.911 -21.706 1.00 86.50 97 GLU A O 1
ATOM 774 N N . ARG A 1 98 ? 5.168 -7.938 -21.782 1.00 88.25 98 ARG A N 1
ATOM 775 C CA . ARG A 1 98 ? 6.455 -7.504 -22.329 1.00 88.25 98 ARG A CA 1
ATOM 776 C C . ARG A 1 98 ? 6.679 -8.198 -23.667 1.00 88.25 98 ARG A C 1
ATOM 778 O O . ARG A 1 98 ? 5.977 -9.134 -24.024 1.00 88.25 98 ARG A O 1
ATOM 785 N N . GLU A 1 99 ? 7.671 -7.739 -24.426 1.00 92.25 99 GLU A N 1
ATOM 786 C CA . GLU A 1 99 ? 8.049 -8.437 -25.658 1.00 92.25 99 GLU A CA 1
ATOM 787 C C . GLU A 1 99 ? 8.360 -9.915 -25.376 1.00 92.25 99 GLU A C 1
ATOM 789 O O . GLU A 1 99 ? 9.037 -10.227 -24.396 1.00 92.25 99 GLU A O 1
ATOM 794 N N . TRP A 1 100 ? 7.915 -10.811 -26.261 1.00 89.88 100 TRP A N 1
ATOM 795 C CA . TRP A 1 100 ? 8.052 -12.267 -26.100 1.00 89.88 100 TRP A CA 1
ATOM 796 C C . TRP A 1 100 ? 9.506 -12.745 -25.927 1.00 89.88 100 TRP A C 1
ATOM 798 O O . TRP A 1 100 ? 9.753 -13.838 -25.424 1.00 89.88 100 TRP A O 1
ATOM 808 N N . THR A 1 101 ? 10.477 -11.929 -26.343 1.00 93.44 101 THR A N 1
ATOM 809 C CA . THR A 1 101 ? 11.919 -12.161 -26.194 1.00 93.44 101 THR A CA 1
ATOM 810 C C . THR A 1 101 ? 12.420 -11.944 -24.761 1.00 93.44 101 THR A C 1
ATOM 812 O O . THR A 1 101 ? 13.497 -12.428 -24.411 1.00 93.44 101 THR A O 1
ATOM 815 N N . HIS A 1 102 ? 11.661 -11.251 -23.906 1.00 92.69 102 HIS A N 1
ATOM 816 C CA . HIS A 1 102 ? 11.982 -11.043 -22.494 1.00 92.69 102 HIS A CA 1
ATOM 817 C C . HIS A 1 102 ? 11.547 -12.244 -21.649 1.00 92.69 102 HIS A C 1
ATOM 819 O O . HIS A 1 102 ? 10.657 -12.140 -20.807 1.00 92.69 102 HIS A O 1
ATOM 825 N N . PHE A 1 103 ? 12.200 -13.390 -21.856 1.00 90.75 103 PHE A N 1
ATOM 826 C CA . PHE A 1 103 ? 11.815 -14.669 -21.250 1.00 90.75 103 PHE A CA 1
ATOM 827 C C . PHE A 1 103 ? 11.610 -14.609 -19.729 1.00 90.75 103 PHE A C 1
ATOM 829 O O . PHE A 1 103 ? 10.626 -15.148 -19.243 1.00 90.75 103 PHE A O 1
ATOM 836 N N . THR A 1 104 ? 12.466 -13.908 -18.975 1.00 90.94 104 THR A N 1
ATOM 837 C CA . THR A 1 104 ? 12.295 -13.760 -17.516 1.00 90.94 104 THR A CA 1
ATOM 838 C C . THR A 1 104 ? 10.987 -13.058 -17.154 1.00 90.94 104 THR A C 1
ATOM 840 O O . THR A 1 104 ? 10.278 -13.503 -16.258 1.00 90.94 104 THR A O 1
ATOM 843 N N . SER A 1 105 ? 10.653 -11.972 -17.854 1.00 88.75 105 SER A N 1
ATOM 844 C CA . SER A 1 105 ? 9.411 -11.234 -17.614 1.00 88.75 105 SER A CA 1
ATOM 845 C C . SER A 1 105 ? 8.188 -12.041 -18.035 1.00 88.75 105 SER A C 1
ATOM 847 O O . SER A 1 105 ? 7.192 -12.029 -17.325 1.00 88.75 105 SER A O 1
ATOM 849 N N . MET A 1 106 ? 8.274 -12.765 -19.154 1.00 90.75 106 MET A N 1
ATOM 850 C CA . MET A 1 106 ? 7.182 -13.615 -19.635 1.00 90.75 106 MET A CA 1
ATOM 851 C C . MET A 1 106 ? 6.895 -14.769 -18.668 1.00 90.75 106 MET A C 1
ATOM 853 O O . MET A 1 106 ? 5.745 -14.969 -18.298 1.00 90.75 106 MET A O 1
ATOM 857 N N . THR A 1 107 ? 7.928 -15.455 -18.165 1.00 89.88 107 THR A N 1
ATOM 858 C CA . THR A 1 107 ? 7.753 -16.503 -17.146 1.00 89.88 107 THR A CA 1
ATOM 859 C C . THR A 1 107 ? 7.137 -15.950 -15.861 1.00 8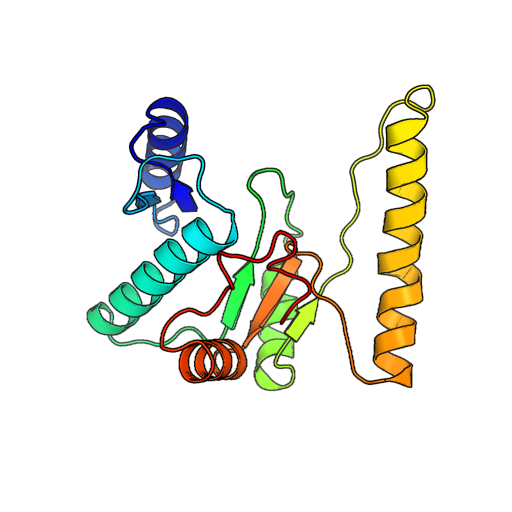9.88 107 THR A C 1
ATOM 861 O O . THR A 1 107 ? 6.250 -16.580 -15.295 1.00 89.88 107 THR A O 1
ATOM 864 N N . TYR A 1 108 ? 7.576 -14.767 -15.414 1.00 89.06 108 TYR A N 1
ATOM 865 C CA . TYR A 1 108 ? 6.994 -14.112 -14.241 1.00 89.06 108 TYR A CA 1
ATOM 866 C C . TYR A 1 108 ? 5.506 -13.795 -14.444 1.00 89.06 108 TYR A C 1
ATOM 868 O O . TYR A 1 108 ? 4.703 -14.055 -13.554 1.00 89.06 108 TYR A O 1
ATOM 876 N N . ILE A 1 109 ? 5.123 -13.277 -15.618 1.00 90.25 109 ILE A N 1
ATOM 877 C CA . ILE A 1 109 ? 3.716 -13.013 -15.957 1.00 90.25 109 ILE A CA 1
ATOM 878 C C . ILE A 1 109 ? 2.887 -14.294 -15.880 1.00 90.25 109 ILE A C 1
ATOM 880 O O . ILE A 1 109 ? 1.806 -14.274 -15.290 1.00 90.25 109 ILE A O 1
ATOM 884 N N . ASP A 1 110 ? 3.382 -15.389 -16.458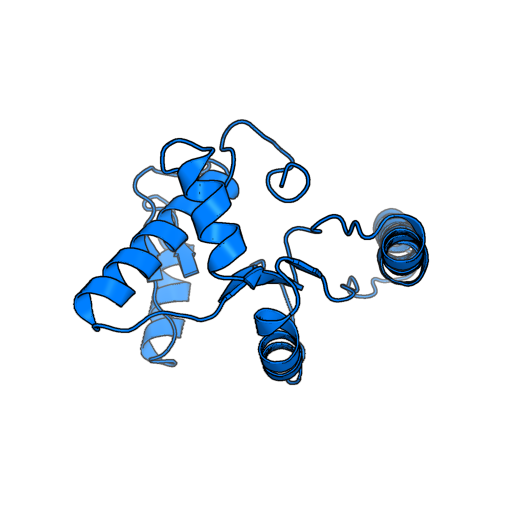 1.00 89.00 110 ASP A N 1
ATOM 885 C CA . ASP A 1 110 ? 2.669 -16.666 -16.479 1.00 89.00 110 ASP A CA 1
ATOM 886 C C . ASP A 1 110 ? 2.472 -17.214 -15.057 1.00 89.00 110 ASP A C 1
ATOM 888 O O . ASP A 1 110 ? 1.349 -17.540 -14.670 1.00 89.00 110 ASP A O 1
ATOM 892 N N . GLU A 1 111 ? 3.535 -17.251 -14.247 1.00 89.25 111 GLU A N 1
ATOM 893 C CA . GLU A 1 111 ? 3.478 -17.724 -12.857 1.00 89.25 111 GLU A CA 1
ATOM 894 C C . GLU A 1 111 ? 2.535 -16.868 -12.002 1.00 89.25 111 GLU A C 1
ATOM 896 O O . GLU A 1 111 ? 1.678 -17.389 -11.285 1.00 89.25 111 GLU A O 1
ATOM 901 N N . PHE A 1 112 ? 2.641 -15.545 -12.119 1.00 88.44 112 PHE A N 1
ATOM 902 C CA . PHE A 1 112 ? 1.825 -14.618 -11.345 1.00 88.44 112 PHE A CA 1
ATOM 903 C C . PHE A 1 112 ? 0.342 -14.683 -11.745 1.00 88.44 112 PHE A C 1
ATOM 905 O O . PHE A 1 112 ? -0.546 -14.633 -10.890 1.00 88.44 112 PHE A O 1
ATOM 912 N N . SER A 1 113 ? 0.061 -14.860 -13.040 1.00 88.44 113 SER A N 1
ATOM 913 C CA . SER A 1 113 ? -1.304 -15.016 -13.556 1.00 88.44 113 SER A CA 1
ATOM 914 C C . SER A 1 113 ? -1.946 -16.328 -13.102 1.00 88.44 113 SER A C 1
ATOM 916 O O . SER A 1 113 ? -3.132 -16.346 -12.770 1.00 88.44 113 SER A O 1
ATOM 918 N N . GLU A 1 114 ? -1.184 -17.423 -13.055 1.00 90.38 114 GLU A N 1
ATOM 919 C CA . GLU A 1 114 ? -1.644 -18.701 -12.499 1.00 90.38 114 GLU A CA 1
ATOM 920 C C . GLU A 1 114 ? -1.960 -18.568 -11.001 1.00 90.38 114 GLU A C 1
ATOM 922 O O . GLU A 1 114 ? -3.048 -18.961 -10.563 1.00 90.38 114 GLU A O 1
ATOM 927 N N . LEU A 1 115 ? -1.072 -17.925 -10.234 1.00 88.81 115 LEU A N 1
ATOM 928 C CA . LEU A 1 115 ? -1.245 -17.719 -8.796 1.00 88.81 115 LEU A CA 1
ATOM 929 C C . LEU A 1 115 ? -2.524 -16.922 -8.482 1.00 88.81 115 LEU A C 1
ATOM 931 O O . LEU A 1 115 ? -3.382 -17.380 -7.723 1.00 88.81 115 LEU A O 1
ATOM 935 N N . HIS A 1 116 ? -2.683 -15.741 -9.086 1.00 88.94 116 HIS A N 1
ATOM 936 C CA . HIS A 1 116 ? -3.834 -14.868 -8.831 1.00 88.94 116 HIS A CA 1
ATOM 937 C C . HIS A 1 116 ? -5.130 -15.369 -9.479 1.00 88.94 116 HIS A C 1
ATOM 939 O O . HIS A 1 116 ? -6.219 -15.118 -8.958 1.00 88.94 116 HIS A O 1
ATOM 945 N N . GLY A 1 117 ? -5.032 -16.062 -10.616 1.00 87.81 117 GLY A N 1
ATOM 946 C CA . GLY A 1 117 ? -6.186 -16.524 -11.383 1.00 87.81 117 GLY A CA 1
ATOM 947 C C . GLY A 1 117 ? -6.766 -17.854 -10.907 1.00 87.81 117 GLY A C 1
ATOM 948 O O . GLY A 1 117 ? -7.965 -18.085 -11.085 1.00 87.81 117 GLY A O 1
ATOM 949 N N . LYS A 1 118 ? -5.949 -18.734 -10.316 1.00 89.94 118 LYS A N 1
ATOM 950 C CA . LYS A 1 118 ? -6.369 -20.094 -9.941 1.00 89.94 118 LYS A CA 1
ATOM 951 C C . LYS A 1 118 ? -6.070 -20.417 -8.488 1.00 89.94 118 LYS A C 1
ATOM 953 O O . LYS A 1 118 ? -6.995 -20.763 -7.754 1.00 89.94 118 LYS A O 1
ATOM 958 N N . ASP A 1 119 ? -4.820 -20.279 -8.063 1.00 89.06 119 ASP A N 1
ATOM 959 C CA . ASP A 1 119 ? -4.397 -20.791 -6.758 1.00 89.06 119 ASP A CA 1
ATOM 960 C C . ASP A 1 119 ? -5.024 -20.012 -5.603 1.00 89.06 119 ASP A C 1
ATOM 962 O O . ASP A 1 119 ? -5.565 -20.618 -4.677 1.00 89.06 119 ASP A O 1
ATOM 966 N N . VAL A 1 120 ? -5.021 -18.677 -5.668 1.00 88.88 120 VAL A N 1
ATOM 967 C CA . VAL A 1 120 ? -5.618 -17.825 -4.631 1.00 88.88 120 VAL A CA 1
ATOM 968 C C . VAL A 1 120 ? -7.130 -18.073 -4.481 1.00 88.88 120 VAL A C 1
ATOM 970 O O . VAL A 1 120 ? -7.560 -18.360 -3.360 1.00 88.88 120 VAL A O 1
ATOM 973 N N . PRO A 1 121 ? -7.950 -18.061 -5.555 1.00 89.69 121 PRO A N 1
ATOM 974 C CA . PRO A 1 121 ? -9.370 -18.410 -5.455 1.00 89.69 121 PRO A CA 1
ATOM 975 C C . PRO A 1 121 ? -9.628 -19.820 -4.905 1.00 89.69 121 PRO A C 1
ATOM 977 O O . PRO A 1 121 ? -10.532 -20.018 -4.091 1.00 89.69 121 PRO A O 1
ATOM 980 N N . VAL A 1 122 ? -8.836 -20.814 -5.324 1.00 90.56 122 VAL A N 1
ATOM 981 C CA . VAL A 1 122 ? -8.967 -22.194 -4.828 1.00 90.56 122 VAL A CA 1
ATOM 982 C C . VAL A 1 122 ? -8.611 -22.272 -3.343 1.00 90.56 122 VAL A C 1
ATOM 984 O O . VAL A 1 122 ? -9.304 -22.945 -2.576 1.00 90.56 122 VAL A O 1
ATOM 987 N N . ARG A 1 123 ? -7.571 -21.558 -2.909 1.00 89.62 123 ARG A N 1
ATOM 988 C CA . ARG A 1 123 ? -7.158 -21.497 -1.505 1.00 89.62 123 ARG A CA 1
ATOM 989 C C . ARG A 1 123 ? -8.203 -20.809 -0.629 1.00 89.62 123 ARG A C 1
ATOM 991 O O . ARG A 1 123 ? -8.494 -21.332 0.448 1.00 89.62 123 ARG A O 1
ATOM 998 N N . GLU A 1 124 ? -8.832 -19.729 -1.102 1.00 89.00 124 GLU A N 1
ATOM 999 C CA . GLU A 1 124 ? -9.975 -19.118 -0.408 1.00 89.00 124 GLU A CA 1
ATOM 1000 C C . GLU A 1 124 ? -11.101 -20.145 -0.235 1.00 89.00 124 GLU A C 1
ATOM 1002 O O . GLU A 1 124 ? -11.610 -20.329 0.870 1.00 89.00 124 GLU A O 1
ATOM 1007 N N . ALA A 1 125 ? -11.465 -20.852 -1.308 1.00 89.06 125 ALA A N 1
ATOM 1008 C CA . ALA A 1 125 ? -12.575 -21.800 -1.289 1.00 89.06 125 ALA A CA 1
ATOM 1009 C C . ALA A 1 125 ? -12.340 -22.997 -0.350 1.00 89.06 125 ALA A C 1
ATOM 1011 O O . ALA A 1 125 ? -13.294 -23.508 0.237 1.00 89.06 125 ALA A O 1
ATOM 1012 N N . LEU A 1 126 ? -11.091 -23.452 -0.210 1.00 90.69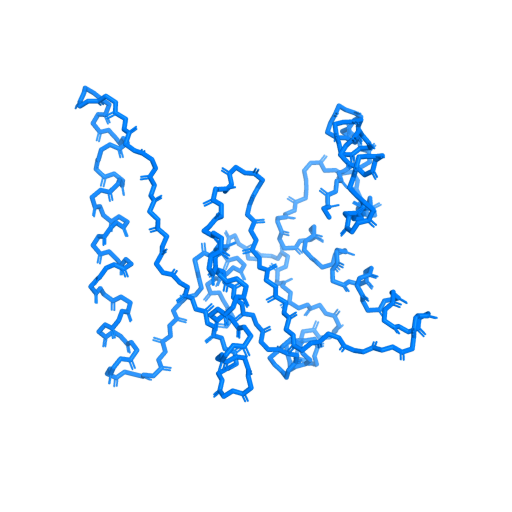 126 LEU A N 1
ATOM 1013 C CA . LEU A 1 126 ? -10.744 -24.622 0.603 1.00 90.69 126 LEU A CA 1
ATOM 1014 C C . LEU A 1 126 ? -10.401 -24.281 2.057 1.00 90.69 126 LEU A C 1
ATOM 1016 O O . LEU A 1 126 ? -10.806 -25.009 2.960 1.00 90.69 126 LEU A O 1
ATOM 1020 N N . ALA A 1 127 ? -9.635 -23.213 2.285 1.00 88.12 127 ALA A N 1
ATOM 1021 C CA . ALA A 1 127 ? -9.069 -22.879 3.593 1.00 88.12 127 ALA A CA 1
ATOM 1022 C C . ALA A 1 127 ? -9.623 -21.576 4.189 1.00 88.12 127 ALA A C 1
ATOM 1024 O O . ALA A 1 127 ? -9.358 -21.283 5.352 1.00 88.12 127 ALA A O 1
ATOM 1025 N N . GLY A 1 128 ? -10.365 -20.777 3.414 1.00 82.06 128 GLY A N 1
ATOM 1026 C CA . GLY A 1 128 ? -10.830 -19.452 3.836 1.00 82.06 128 GLY A CA 1
ATOM 1027 C C . GLY A 1 128 ? -9.706 -18.425 3.997 1.00 82.06 128 GLY A C 1
ATOM 1028 O O . GLY A 1 128 ? -9.938 -17.366 4.574 1.00 82.06 128 GLY A O 1
ATOM 1029 N N . GLN A 1 129 ? -8.501 -18.737 3.513 1.00 78.44 129 GLN A N 1
ATOM 1030 C CA . GLN A 1 129 ? -7.312 -17.897 3.625 1.00 78.44 129 GLN A CA 1
ATOM 1031 C C . GLN A 1 129 ? -6.877 -17.409 2.250 1.00 78.44 129 GLN A C 1
ATOM 1033 O O . GLN A 1 129 ? -6.829 -18.186 1.294 1.00 78.44 129 GLN A O 1
ATOM 1038 N N . VAL A 1 130 ? -6.510 -16.134 2.180 1.00 79.81 130 VAL A N 1
ATOM 1039 C CA . VAL A 1 130 ? -5.994 -15.486 0.977 1.00 79.81 130 VAL A CA 1
ATOM 1040 C C . VAL A 1 130 ? -4.706 -14.764 1.359 1.00 79.81 130 VAL A C 1
ATOM 1042 O O . VAL A 1 130 ? -4.762 -13.943 2.270 1.00 79.81 130 VAL A O 1
ATOM 1045 N N . PRO A 1 131 ? -3.561 -15.074 0.726 1.00 78.56 131 PRO A N 1
ATOM 1046 C CA . PRO A 1 131 ? -2.347 -14.300 0.945 1.00 78.56 131 PRO A CA 1
ATOM 1047 C C . PRO A 1 131 ? -2.525 -12.901 0.353 1.00 78.56 131 PRO A C 1
ATOM 1049 O O . PRO A 1 131 ? -3.149 -12.748 -0.702 1.00 78.56 131 PRO A O 1
ATOM 1052 N N . SER A 1 132 ? -1.970 -11.895 1.022 1.00 77.62 132 SER A N 1
ATOM 1053 C CA . SER A 1 132 ? -1.855 -10.561 0.446 1.00 77.62 132 SER A CA 1
ATOM 1054 C C . SER A 1 132 ? -0.634 -10.511 -0.475 1.00 77.62 132 SER A C 1
ATOM 1056 O O . SER A 1 132 ? 0.428 -11.045 -0.165 1.00 77.62 132 SER A O 1
ATOM 1058 N N . ALA A 1 133 ? -0.815 -9.907 -1.645 1.00 76.25 133 ALA A N 1
ATOM 1059 C CA . ALA A 1 133 ? 0.227 -9.740 -2.655 1.00 76.25 133 ALA A CA 1
ATOM 1060 C C . ALA A 1 133 ? 0.930 -8.380 -2.549 1.00 76.25 133 ALA A C 1
ATOM 1062 O O . ALA A 1 133 ? 1.769 -8.059 -3.385 1.00 76.25 133 ALA A O 1
ATOM 1063 N N . GLY A 1 134 ? 0.553 -7.560 -1.563 1.00 74.50 134 GLY A N 1
ATOM 1064 C CA . GLY A 1 134 ? 1.168 -6.258 -1.303 1.00 74.50 134 GLY A CA 1
ATOM 1065 C C . GLY A 1 134 ? 0.698 -5.097 -2.154 1.00 74.50 134 GLY A C 1
ATOM 1066 O O . GLY A 1 134 ? 1.053 -3.948 -1.890 1.00 74.50 134 GLY A O 1
ATOM 1067 N N . VAL A 1 135 ? -0.137 -5.401 -3.140 1.00 81.88 135 VAL A N 1
ATOM 1068 C CA . VAL A 1 135 ? -0.801 -4.468 -4.047 1.00 81.88 135 VAL A CA 1
ATOM 1069 C C . VAL A 1 135 ? -2.212 -4.967 -4.336 1.00 81.88 135 VAL A C 1
ATOM 1071 O O . VAL A 1 135 ? -2.500 -6.165 -4.197 1.00 81.88 135 VAL A O 1
ATOM 1074 N N . GLY A 1 136 ? -3.139 -4.064 -4.663 1.00 87.12 136 GLY A N 1
ATOM 1075 C CA . GLY A 1 136 ? -4.548 -4.429 -4.858 1.00 87.12 136 GLY A CA 1
ATOM 1076 C C . GLY A 1 136 ? -5.170 -5.107 -3.629 1.00 87.12 136 GLY A C 1
ATOM 1077 O O . GLY A 1 136 ? -6.076 -5.937 -3.749 1.00 87.12 136 GLY A O 1
ATOM 1078 N N . THR A 1 137 ? -4.661 -4.791 -2.438 1.00 92.44 137 THR A N 1
ATOM 1079 C CA . THR A 1 137 ? -5.098 -5.400 -1.178 1.00 92.44 137 THR A CA 1
ATOM 1080 C C . THR A 1 137 ? -5.868 -4.383 -0.359 1.00 92.44 137 THR A C 1
ATOM 1082 O O . THR A 1 137 ? -5.407 -3.259 -0.164 1.00 92.44 137 THR A O 1
ATOM 1085 N N . CYS A 1 138 ? -7.031 -4.777 0.153 1.00 94.19 138 CYS A N 1
ATOM 1086 C CA . CYS A 1 138 ? -7.822 -3.973 1.068 1.00 94.19 138 CYS A CA 1
ATOM 1087 C C . CYS A 1 138 ? -7.990 -4.663 2.422 1.00 94.19 138 CYS A C 1
ATOM 1089 O O . CYS A 1 138 ? -8.449 -5.803 2.502 1.00 94.19 138 CYS A O 1
ATOM 1091 N N . PHE A 1 139 ? -7.683 -3.923 3.483 1.00 93.44 139 PHE A N 1
ATOM 1092 C CA . PHE A 1 139 ? -7.896 -4.306 4.871 1.00 93.44 139 PHE A CA 1
ATOM 1093 C C . PHE A 1 139 ? -9.103 -3.567 5.437 1.00 93.44 139 PHE A C 1
ATOM 1095 O O . PHE A 1 139 ? -9.252 -2.354 5.254 1.00 93.44 139 PHE A O 1
ATOM 1102 N N . SER A 1 140 ? -9.956 -4.265 6.181 1.00 94.88 140 SER A N 1
ATOM 1103 C CA . SER A 1 140 ? -10.988 -3.596 6.968 1.00 94.88 140 SER A CA 1
ATOM 1104 C C . SER A 1 140 ? -10.355 -2.808 8.116 1.00 94.88 140 SER A C 1
ATOM 1106 O O . SER A 1 140 ? -9.269 -3.122 8.609 1.00 94.88 140 SER A O 1
ATOM 1108 N N . ARG A 1 141 ? -11.080 -1.814 8.634 1.00 93.25 141 ARG A N 1
ATOM 1109 C CA . ARG A 1 141 ? -10.684 -1.141 9.879 1.00 93.25 141 ARG A CA 1
ATOM 1110 C C . ARG A 1 141 ? -10.481 -2.106 11.046 1.00 93.25 141 ARG A C 1
ATOM 1112 O O . ARG A 1 141 ? -9.605 -1.869 11.876 1.00 93.25 141 ARG A O 1
ATOM 1119 N N . ARG A 1 142 ? -11.291 -3.164 11.133 1.00 93.31 142 ARG A N 1
ATOM 1120 C CA . ARG A 1 142 ? -11.174 -4.164 12.203 1.00 93.31 142 ARG A CA 1
ATOM 1121 C C . ARG A 1 142 ? -9.836 -4.888 12.102 1.00 93.31 142 ARG A C 1
ATOM 1123 O O . ARG A 1 142 ? -9.162 -5.006 13.117 1.00 93.31 142 ARG A O 1
ATOM 1130 N N . ALA A 1 143 ? -9.447 -5.279 10.887 1.00 90.94 143 ALA A N 1
ATOM 1131 C CA . ALA A 1 143 ? -8.176 -5.939 10.616 1.00 90.94 143 ALA A CA 1
ATOM 1132 C C . ALA A 1 143 ? -6.997 -5.050 11.023 1.00 90.94 143 ALA A C 1
ATOM 1134 O O . ALA A 1 143 ? -6.198 -5.442 11.862 1.00 90.94 143 ALA A O 1
ATOM 1135 N N . VAL A 1 144 ? -6.956 -3.805 10.537 1.00 90.62 144 VAL A N 1
ATOM 1136 C CA . VAL A 1 144 ? -5.869 -2.869 10.872 1.00 90.62 144 VAL A CA 1
ATOM 1137 C C . VAL A 1 144 ? -5.803 -2.574 12.372 1.00 90.62 144 VAL A C 1
ATOM 1139 O O . VAL A 1 144 ? -4.721 -2.503 12.942 1.00 90.62 144 VAL A O 1
ATOM 1142 N N . THR A 1 145 ? -6.951 -2.446 13.042 1.00 89.75 145 THR A N 1
ATOM 1143 C CA . THR A 1 145 ? -6.983 -2.234 14.499 1.00 89.75 145 THR A CA 1
ATOM 1144 C C . THR A 1 145 ? -6.456 -3.454 15.257 1.00 89.75 145 THR A C 1
ATOM 1146 O O . THR A 1 145 ? -5.770 -3.286 16.260 1.00 89.75 145 THR A O 1
ATOM 1149 N N . ALA A 1 146 ? -6.765 -4.668 14.789 1.00 88.75 146 ALA A N 1
ATOM 1150 C CA . ALA A 1 146 ? -6.246 -5.899 15.374 1.00 88.75 146 ALA A CA 1
ATOM 1151 C C . ALA A 1 146 ? -4.726 -6.014 15.181 1.00 88.75 146 ALA A C 1
ATOM 1153 O O . ALA A 1 146 ? -4.028 -6.286 16.150 1.00 88.75 146 ALA A O 1
ATOM 1154 N N . LEU A 1 147 ? -4.219 -5.709 13.981 1.00 87.19 147 LEU A N 1
ATOM 1155 C CA . LEU A 1 147 ? -2.781 -5.700 13.689 1.00 87.19 147 LEU A CA 1
ATOM 1156 C C . LEU A 1 147 ? -2.029 -4.694 14.562 1.00 87.19 147 LEU A C 1
ATOM 1158 O O . LEU A 1 147 ? -1.031 -5.038 15.179 1.00 87.19 147 LEU A O 1
ATOM 1162 N N . LEU A 1 148 ? -2.552 -3.472 14.696 1.00 86.69 148 LEU A N 1
ATOM 1163 C CA . LEU A 1 148 ? -1.963 -2.460 15.578 1.00 86.69 148 LEU A CA 1
ATOM 1164 C C . LEU A 1 148 ? -1.965 -2.883 17.053 1.00 86.69 148 LEU A C 1
ATOM 1166 O O . LEU A 1 148 ? -1.071 -2.488 17.796 1.00 86.69 148 LEU A O 1
ATOM 1170 N N . ALA A 1 149 ? -2.981 -3.628 17.495 1.00 86.12 149 ALA A N 1
ATOM 1171 C CA . ALA A 1 149 ? -3.067 -4.106 18.871 1.00 86.12 149 ALA A CA 1
ATOM 1172 C C . ALA A 1 149 ? -2.093 -5.260 19.153 1.00 86.12 149 ALA A C 1
ATOM 1174 O O . ALA A 1 149 ? -1.594 -5.350 20.270 1.00 86.12 149 ALA A O 1
ATOM 1175 N N . ASP A 1 150 ? -1.838 -6.117 18.163 1.00 83.06 150 ASP A N 1
ATOM 1176 C CA . ASP A 1 150 ? -0.915 -7.252 18.275 1.00 83.06 150 ASP A CA 1
ATOM 1177 C C . ASP A 1 150 ? 0.554 -6.821 18.116 1.00 83.06 150 ASP A C 1
ATOM 1179 O O . ASP A 1 150 ? 1.424 -7.275 18.853 1.00 83.06 150 ASP A O 1
ATOM 1183 N N . GLY A 1 151 ? 0.827 -5.873 17.214 1.00 75.44 151 GLY A N 1
ATOM 1184 C CA . GLY A 1 151 ? 2.167 -5.365 16.909 1.00 75.44 151 GLY A CA 1
ATOM 1185 C C . GLY A 1 151 ? 2.627 -4.170 17.753 1.00 75.44 151 GLY A C 1
ATOM 1186 O O . GLY A 1 151 ? 3.436 -3.373 17.278 1.00 75.44 151 GLY A O 1
ATOM 1187 N N . ASP A 1 152 ? 2.092 -3.982 18.966 1.00 78.25 152 ASP A N 1
ATOM 1188 C CA . ASP A 1 152 ? 2.450 -2.880 19.882 1.00 78.25 152 ASP A CA 1
ATOM 1189 C C . ASP A 1 152 ? 2.419 -1.476 19.224 1.00 78.25 152 ASP A C 1
ATOM 1191 O O . ASP A 1 152 ? 3.255 -0.604 19.477 1.00 78.25 152 ASP A O 1
ATOM 1195 N N . GLY A 1 153 ? 1.420 -1.230 18.370 1.00 73.75 153 GLY A N 1
ATOM 1196 C CA . GLY A 1 153 ? 1.231 0.034 17.652 1.00 73.75 153 GLY A CA 1
ATOM 1197 C C . GLY A 1 153 ? 1.867 0.093 16.261 1.00 73.75 153 GLY A C 1
ATOM 1198 O O . GLY A 1 153 ? 1.788 1.137 15.613 1.00 73.75 153 GLY A O 1
ATOM 1199 N N . ILE A 1 154 ? 2.453 -1.006 15.784 1.00 75.25 154 ILE A N 1
ATOM 1200 C CA . ILE A 1 154 ? 2.979 -1.168 14.426 1.00 75.25 154 ILE A CA 1
ATOM 1201 C C . ILE A 1 154 ? 2.103 -2.191 13.696 1.00 75.25 154 ILE A C 1
ATOM 1203 O O . ILE A 1 154 ? 1.863 -3.273 14.215 1.00 75.25 154 ILE A O 1
ATOM 1207 N N . ALA A 1 155 ? 1.593 -1.849 12.509 1.00 74.75 155 ALA A N 1
ATOM 1208 C CA . ALA A 1 155 ? 0.710 -2.746 11.754 1.00 74.75 155 ALA A CA 1
ATOM 1209 C C . ALA A 1 155 ? 1.477 -3.678 10.808 1.00 74.75 155 ALA A C 1
ATOM 1211 O O . ALA A 1 155 ? 1.045 -4.803 10.588 1.00 74.75 155 ALA A O 1
ATOM 1212 N N . PHE A 1 156 ? 2.594 -3.205 10.249 1.00 76.50 156 PHE A N 1
ATOM 1213 C CA . PHE A 1 156 ? 3.418 -3.957 9.299 1.00 76.50 156 PHE A CA 1
ATOM 1214 C C . PHE A 1 156 ? 4.801 -4.208 9.892 1.00 76.50 156 PHE A C 1
ATOM 1216 O O . PHE A 1 156 ? 5.464 -3.255 10.316 1.00 76.50 156 PHE A O 1
ATOM 1223 N N . ASP A 1 157 ? 5.250 -5.462 9.915 1.00 72.25 157 ASP A N 1
ATOM 1224 C CA . ASP A 1 157 ? 6.553 -5.802 10.484 1.00 72.25 157 ASP A CA 1
ATOM 1225 C C . ASP A 1 157 ? 7.697 -5.251 9.620 1.00 72.25 157 ASP A C 1
ATOM 1227 O O . ASP A 1 157 ? 7.897 -5.631 8.470 1.00 72.25 157 ASP A O 1
ATOM 1231 N N . VAL A 1 158 ? 8.487 -4.357 10.214 1.00 61.28 158 VAL A N 1
ATOM 1232 C CA . VAL A 1 158 ? 9.635 -3.689 9.588 1.00 61.28 158 VAL A CA 1
ATOM 1233 C C . VAL A 1 158 ? 10.832 -4.638 9.415 1.00 61.28 158 VAL A C 1
ATOM 1235 O O . VAL A 1 158 ? 11.746 -4.322 8.653 1.00 61.28 158 VAL A O 1
ATOM 1238 N N . GLN A 1 159 ? 10.862 -5.771 10.125 1.00 55.41 159 GLN A N 1
ATOM 1239 C CA . GLN A 1 159 ? 11.905 -6.797 10.003 1.00 55.41 159 GLN A CA 1
ATOM 1240 C C . GLN A 1 159 ? 11.588 -7.859 8.941 1.00 55.41 159 GLN A C 1
ATOM 1242 O O . GLN A 1 159 ? 12.500 -8.594 8.549 1.00 55.41 159 GLN A O 1
ATOM 1247 N N . SER A 1 160 ? 10.344 -7.933 8.454 1.00 50.62 160 SER A N 1
ATOM 1248 C CA . SER A 1 160 ? 9.971 -8.854 7.383 1.00 50.62 160 SER A CA 1
ATOM 1249 C C . SER A 1 160 ? 10.272 -8.249 6.008 1.00 50.62 160 SER A C 1
ATOM 1251 O O . SER A 1 160 ? 9.954 -7.097 5.727 1.00 50.62 160 SER A O 1
ATOM 1253 N N . LEU A 1 161 ? 10.897 -9.046 5.136 1.00 45.28 161 LEU A N 1
ATOM 1254 C CA . LEU A 1 161 ? 11.071 -8.746 3.704 1.00 45.28 161 LEU A CA 1
ATOM 1255 C C . LEU A 1 161 ? 9.802 -9.059 2.891 1.00 45.28 161 LEU A C 1
ATOM 1257 O O . LEU A 1 161 ? 9.773 -8.817 1.687 1.00 45.28 161 LEU A O 1
ATOM 1261 N N . THR A 1 162 ? 8.787 -9.630 3.539 1.00 50.44 162 THR A N 1
ATOM 1262 C CA . THR A 1 162 ? 7.501 -10.025 2.964 1.00 50.44 162 THR A CA 1
ATOM 1263 C C . THR A 1 162 ? 6.376 -9.483 3.836 1.00 50.44 162 THR A C 1
ATOM 1265 O O . THR A 1 162 ? 5.512 -10.234 4.285 1.00 50.44 162 THR A O 1
ATOM 1268 N N . GLU A 1 163 ? 6.404 -8.173 4.093 1.00 53.41 163 GLU A N 1
ATOM 1269 C CA . GLU A 1 163 ? 5.472 -7.502 5.009 1.00 53.41 163 GLU A CA 1
ATOM 1270 C C . GLU A 1 163 ? 3.993 -7.727 4.670 1.00 53.41 163 GLU A C 1
ATOM 1272 O O . GLU A 1 163 ? 3.137 -7.632 5.542 1.00 53.41 163 GLU A O 1
ATOM 1277 N N . ASP A 1 164 ? 3.718 -8.076 3.415 1.00 53.56 164 ASP A N 1
ATOM 1278 C CA . ASP A 1 164 ? 2.393 -8.328 2.876 1.00 53.56 164 ASP A CA 1
ATOM 1279 C C . ASP A 1 164 ? 1.933 -9.791 3.031 1.00 53.56 164 ASP A C 1
ATOM 1281 O O . ASP A 1 164 ? 0.736 -10.056 2.952 1.00 53.56 164 ASP A O 1
ATOM 1285 N N . TYR A 1 165 ? 2.853 -10.738 3.262 1.00 48.91 165 TYR A N 1
ATOM 1286 C CA . TYR A 1 165 ? 2.555 -12.174 3.409 1.00 48.91 165 TYR A CA 1
ATOM 1287 C C . TYR A 1 165 ?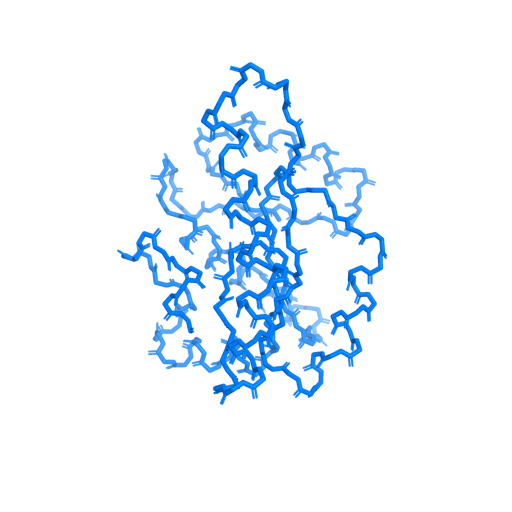 2.448 -12.639 4.867 1.00 48.91 165 TYR A C 1
ATOM 1289 O O . TYR A 1 165 ? 1.820 -13.668 5.113 1.00 48.91 165 TYR A O 1
ATOM 1297 N N . ASP A 1 166 ? 3.054 -11.913 5.811 1.00 50.44 166 ASP A N 1
ATOM 1298 C CA . ASP A 1 166 ? 3.104 -12.278 7.239 1.00 50.44 166 ASP A CA 1
ATOM 1299 C C . ASP A 1 166 ? 1.874 -11.809 8.047 1.00 50.44 166 ASP A C 1
ATOM 1301 O O . ASP A 1 166 ? 1.883 -11.862 9.278 1.00 50.44 166 ASP A O 1
ATOM 1305 N N . ILE A 1 167 ? 0.821 -11.353 7.359 1.00 53.78 167 ILE A N 1
ATOM 1306 C CA . ILE A 1 167 ? -0.398 -10.757 7.934 1.00 53.78 167 ILE A CA 1
ATOM 1307 C C . ILE A 1 167 ? -1.518 -11.792 8.106 1.00 53.78 167 ILE A C 1
ATOM 1309 O O . ILE A 1 167 ? -1.761 -12.579 7.160 1.00 53.78 167 ILE A O 1
#

pLDDT: mean 88.2, std 10.59, range [45.28, 97.38]